Protein AF-G5K661-F1 (afdb_monomer_lite)

Sequence (139 aa):
MYYQLLKKLTTSSFDQVLTDASPFVAVLQPSEWLEKKEAFNIPIDMEFRIDSASSTKAEVNSDALTGTFKIPNRKDLLGPAIDFSFVLTDRGIIFIDQHDHASDLMASIEKSKKWKTPSLERFLYDFLETIIKDDLSLL

Foldseek 3Di:
DKFFFDQFTHDDDPVCLLPPQTAIEAEEEPVRCVVCVVSNVDDDPDDDDFEWDPDFDWDDDPFKIKTKHWAAPPVCNPDGTAIWIWIDGQRYIYIHHNPCPVVVLSVVRRVPGGDPDTGPVVVVVVSVCSRCPPVVVVD

pLDDT: mean 91.97, std 5.61, range [72.06, 97.94]

Organism: NCBI:txid764299

Structure (mmCIF, N/CA/C/O backbone):
data_AF-G5K661-F1
#
_entry.id   AF-G5K661-F1
#
loop_
_atom_site.group_PDB
_atom_site.id
_atom_site.type_symbol
_atom_site.label_atom_id
_atom_site.label_alt_id
_atom_site.label_comp_id
_atom_site.label_asym_id
_atom_site.label_entity_id
_atom_site.label_seq_id
_atom_site.pdbx_PDB_ins_code
_atom_site.Cartn_x
_atom_site.Cartn_y
_atom_site.Cartn_z
_atom_site.occupancy
_atom_site.B_iso_or_equiv
_atom_site.auth_seq_id
_atom_site.auth_comp_id
_atom_site.auth_asym_id
_atom_site.auth_atom_id
_atom_site.pdbx_PDB_model_num
ATOM 1 N N . MET A 1 1 ? 6.063 6.749 5.789 1.00 93.94 1 MET A N 1
ATOM 2 C CA . MET A 1 1 ? 4.953 7.733 5.784 1.00 93.94 1 MET A CA 1
ATOM 3 C C . MET A 1 1 ? 3.670 7.094 6.302 1.00 93.94 1 MET A C 1
ATOM 5 O O . MET A 1 1 ? 3.492 5.896 6.130 1.00 93.94 1 MET A O 1
ATOM 9 N N . TYR A 1 2 ? 2.788 7.871 6.934 1.00 97.31 2 TYR A N 1
ATOM 10 C CA . TYR A 1 2 ? 1.537 7.382 7.527 1.00 97.31 2 TYR A CA 1
ATOM 11 C C . TYR A 1 2 ? 0.380 8.292 7.131 1.00 97.31 2 TYR A C 1
ATOM 13 O O . TYR A 1 2 ? 0.547 9.513 7.074 1.00 97.31 2 TYR A O 1
ATOM 21 N N . TYR A 1 3 ? -0.787 7.703 6.894 1.00 97.62 3 TYR A N 1
ATOM 22 C CA . TYR A 1 3 ? -1.975 8.412 6.451 1.00 97.62 3 TYR A CA 1
ATOM 23 C C . TYR A 1 3 ? -3.236 7.848 7.092 1.00 97.62 3 TYR A C 1
ATOM 25 O O . TYR A 1 3 ? -3.385 6.635 7.215 1.00 97.62 3 TYR A O 1
ATOM 33 N N . GLN A 1 4 ? -4.177 8.735 7.402 1.00 96.88 4 GLN A N 1
ATOM 34 C CA . GLN A 1 4 ? -5.549 8.374 7.740 1.00 96.88 4 GLN A CA 1
ATOM 35 C C . GLN A 1 4 ? -6.444 8.447 6.504 1.00 96.88 4 GLN A C 1
ATOM 37 O O . GLN A 1 4 ? -6.387 9.407 5.719 1.00 96.88 4 GLN A O 1
ATOM 42 N N . LEU A 1 5 ? -7.294 7.435 6.344 1.00 95.62 5 LEU A N 1
ATOM 43 C CA . LEU A 1 5 ? -8.259 7.332 5.262 1.00 95.62 5 LEU A CA 1
ATOM 44 C C . LEU A 1 5 ? -9.582 7.985 5.675 1.00 95.62 5 LEU A C 1
ATOM 46 O O . LEU A 1 5 ? -10.528 7.344 6.125 1.00 95.62 5 LEU A O 1
ATOM 50 N N . LEU A 1 6 ? -9.647 9.301 5.494 1.00 94.44 6 LEU A N 1
ATOM 51 C CA . LEU A 1 6 ? -10.857 10.095 5.711 1.00 94.44 6 LEU A CA 1
ATOM 52 C C . LEU A 1 6 ? -11.501 10.425 4.358 1.00 94.44 6 LEU A C 1
ATOM 54 O O . LEU A 1 6 ? -11.326 9.716 3.377 1.00 94.44 6 LEU A O 1
ATOM 58 N N . LYS A 1 7 ? -12.203 11.557 4.229 1.00 95.31 7 LYS A N 1
ATOM 59 C CA . LYS A 1 7 ? -12.726 12.022 2.923 1.00 95.31 7 LYS A CA 1
ATOM 60 C C . LYS A 1 7 ? -11.640 12.296 1.869 1.00 95.31 7 LYS A C 1
ATOM 62 O O . LYS A 1 7 ? -11.953 12.560 0.709 1.00 95.31 7 LYS A O 1
ATOM 67 N N . LYS A 1 8 ? -10.379 12.275 2.284 1.00 95.69 8 LYS A N 1
ATOM 68 C CA . LYS A 1 8 ? -9.162 12.306 1.478 1.00 95.69 8 LYS A CA 1
ATOM 69 C C . LYS A 1 8 ? -8.069 11.587 2.267 1.00 95.69 8 LYS A C 1
ATOM 71 O O . LYS A 1 8 ? -8.174 11.482 3.494 1.00 95.69 8 LYS A O 1
ATOM 76 N N . LEU A 1 9 ? -7.013 11.169 1.581 1.00 96.38 9 LEU A N 1
ATOM 77 C CA . LEU A 1 9 ? -5.820 10.670 2.249 1.00 96.38 9 LEU A CA 1
ATOM 78 C C . LEU A 1 9 ? -5.182 11.852 2.990 1.00 96.38 9 LEU A C 1
ATOM 80 O O . LEU A 1 9 ? -5.040 12.928 2.413 1.00 96.38 9 LEU A O 1
ATOM 84 N N . THR A 1 10 ? -4.919 11.708 4.287 1.00 96.12 10 THR A N 1
ATOM 85 C CA . THR A 1 10 ? -4.398 12.807 5.114 1.00 96.12 10 THR A CA 1
ATOM 86 C C . THR A 1 10 ? -3.207 12.318 5.910 1.00 96.12 10 THR A C 1
ATOM 88 O O . THR A 1 10 ? -3.328 11.318 6.610 1.00 96.12 10 THR A O 1
ATOM 91 N N . THR A 1 11 ? -2.078 13.021 5.821 1.00 96.69 11 THR A N 1
ATOM 92 C CA . THR A 1 11 ? -0.867 12.704 6.588 1.00 96.69 11 THR A CA 1
ATOM 93 C C . THR A 1 11 ? -1.162 12.576 8.080 1.00 96.69 11 THR A C 1
ATOM 95 O O . THR A 1 11 ? -1.897 13.380 8.655 1.00 96.69 11 THR A O 1
ATOM 98 N N . SER A 1 12 ? -0.565 11.563 8.697 1.00 96.38 12 SER A N 1
ATOM 99 C CA . SER A 1 12 ? -0.755 11.197 10.097 1.00 96.38 12 SER A CA 1
ATOM 100 C C . SER A 1 12 ? 0.576 10.766 10.730 1.00 96.38 12 SER A C 1
ATOM 102 O O . SER A 1 12 ? 1.625 10.790 10.080 1.00 96.38 12 SER A O 1
ATOM 104 N N . SER A 1 13 ? 0.547 10.404 12.012 1.00 96.38 13 SER A N 1
ATOM 105 C CA . SER A 1 13 ? 1.677 9.816 12.731 1.00 96.38 13 SER A CA 1
ATOM 106 C C . SER A 1 13 ? 1.477 8.317 12.952 1.00 96.38 13 SER A C 1
ATOM 108 O O . SER A 1 13 ? 0.370 7.793 12.840 1.00 96.38 13 SER A O 1
ATOM 110 N N . PHE A 1 14 ? 2.560 7.628 13.306 1.00 95.38 14 PHE A N 1
ATOM 111 C CA . PHE A 1 14 ? 2.514 6.215 13.670 1.00 95.38 14 PHE A CA 1
ATOM 112 C C . PHE A 1 14 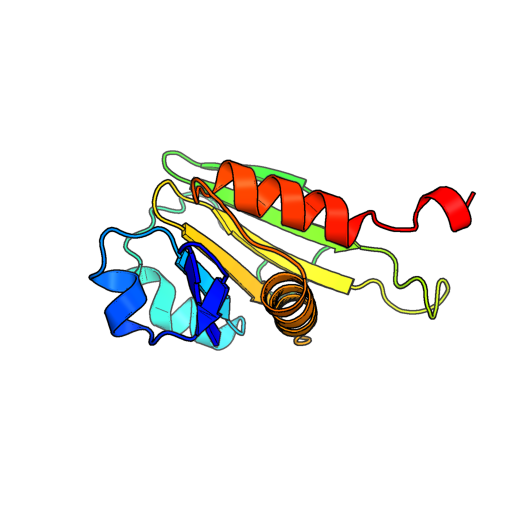? 1.542 5.949 14.830 1.00 95.38 14 PHE A C 1
ATOM 114 O O . PHE A 1 14 ? 0.668 5.097 14.711 1.00 95.38 14 PHE A O 1
ATOM 121 N N . ASP A 1 15 ? 1.617 6.741 15.904 1.00 94.19 15 ASP A N 1
ATOM 122 C CA . ASP A 1 15 ? 0.749 6.569 17.078 1.00 94.19 15 ASP A CA 1
ATOM 123 C C . ASP A 1 15 ? -0.736 6.747 16.740 1.00 94.19 15 ASP A C 1
ATOM 125 O O . ASP A 1 15 ? -1.590 6.014 17.238 1.00 94.19 15 ASP A O 1
ATOM 129 N N . GLN A 1 16 ? -1.058 7.703 15.863 1.00 93.44 16 GLN A N 1
ATOM 130 C CA . GLN A 1 16 ? -2.430 7.927 15.405 1.00 93.44 16 GLN A CA 1
ATOM 131 C C . GLN A 1 16 ? -2.948 6.744 14.589 1.00 93.44 16 GLN A C 1
ATOM 133 O O . GLN A 1 16 ? -4.086 6.332 14.772 1.00 93.44 16 GLN A O 1
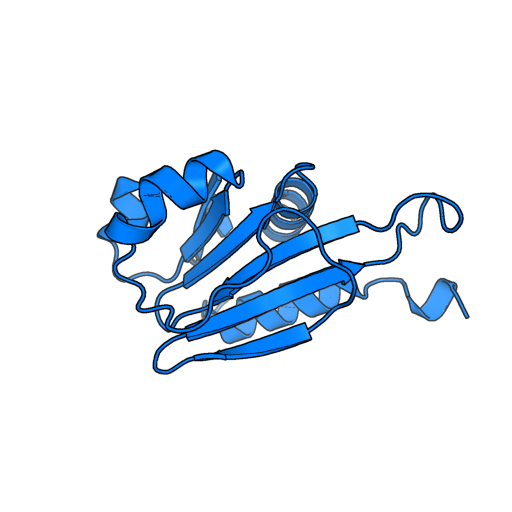ATOM 138 N N . VAL A 1 17 ? -2.117 6.173 13.718 1.00 93.81 17 VAL A N 1
ATOM 139 C CA . VAL A 1 17 ? -2.473 4.991 12.924 1.00 93.81 17 VAL A CA 1
ATOM 140 C C . VAL A 1 17 ? -2.771 3.766 13.799 1.00 93.81 17 VAL A C 1
ATOM 142 O O . VAL A 1 17 ? -3.622 2.955 13.445 1.00 93.81 17 VAL A O 1
ATOM 145 N N . LEU A 1 18 ? -2.118 3.638 14.956 1.00 91.06 18 LEU A N 1
ATOM 146 C CA . LEU A 1 18 ? -2.352 2.521 15.876 1.00 91.06 18 LEU A CA 1
ATOM 147 C C . LEU A 1 18 ? -3.578 2.704 16.782 1.00 91.06 18 LEU A C 1
ATOM 149 O O . LEU A 1 18 ? -4.136 1.712 17.252 1.00 91.06 18 LEU A O 1
ATOM 153 N N . THR A 1 19 ? -3.964 3.950 17.068 1.00 90.50 19 THR A N 1
ATOM 154 C CA . THR A 1 19 ? -4.971 4.275 18.096 1.00 90.50 19 THR A CA 1
ATOM 155 C C . THR A 1 19 ? -6.308 4.748 17.538 1.00 90.50 19 THR A C 1
ATOM 157 O O . THR A 1 19 ? -7.330 4.572 18.201 1.00 90.50 19 THR A O 1
ATOM 160 N N . ASP A 1 20 ? -6.325 5.347 16.347 1.00 90.00 20 ASP A N 1
ATOM 161 C CA . ASP A 1 20 ? -7.558 5.779 15.693 1.00 90.00 20 ASP A CA 1
ATOM 162 C C . ASP A 1 20 ? -8.345 4.562 15.176 1.00 90.00 20 ASP A C 1
ATOM 164 O O . ASP A 1 20 ? -7.777 3.549 14.769 1.00 90.00 20 ASP A O 1
ATOM 168 N N . ALA A 1 21 ? -9.672 4.667 15.186 1.00 88.25 21 ALA A N 1
ATOM 169 C CA . ALA A 1 21 ? -10.558 3.647 14.627 1.00 88.25 21 ALA A CA 1
ATOM 170 C C . ALA A 1 21 ? -10.711 3.772 13.100 1.00 88.25 21 ALA A C 1
ATOM 172 O O . ALA A 1 21 ? -11.272 2.886 12.455 1.00 88.25 21 ALA A O 1
ATOM 173 N N . SER A 1 22 ? -10.271 4.893 12.529 1.00 92.56 22 SER A N 1
ATOM 174 C CA . SER A 1 22 ? -10.318 5.162 11.097 1.00 92.56 22 SER A CA 1
ATOM 175 C C . SER A 1 22 ? -9.332 4.263 10.345 1.00 92.56 22 SER A C 1
ATOM 177 O O . SER A 1 22 ? -8.234 4.012 10.847 1.00 92.56 22 SER A O 1
ATOM 179 N N . PRO A 1 23 ? -9.676 3.801 9.129 1.00 95.25 23 PRO A N 1
ATOM 180 C CA . PRO A 1 23 ? -8.743 3.015 8.346 1.00 95.25 23 PRO A CA 1
ATOM 181 C C . PRO A 1 23 ? -7.511 3.826 7.958 1.00 95.25 23 PRO A C 1
ATOM 183 O O . PRO A 1 23 ? -7.599 5.038 7.749 1.00 95.25 23 PRO A O 1
ATOM 186 N N . PHE A 1 24 ? -6.378 3.157 7.777 1.00 96.69 24 PHE A N 1
ATOM 187 C CA . PHE A 1 24 ? -5.116 3.836 7.500 1.00 96.69 24 PHE A CA 1
ATOM 188 C C . PHE A 1 24 ? -4.372 3.280 6.287 1.00 96.69 24 PHE A C 1
ATOM 190 O O . PHE A 1 24 ? -4.614 2.166 5.816 1.00 96.69 24 PHE A O 1
ATOM 197 N N . VAL A 1 25 ? -3.411 4.075 5.819 1.00 97.75 25 VAL A N 1
ATOM 198 C CA . VAL A 1 25 ? -2.389 3.653 4.864 1.00 97.75 25 VAL A CA 1
ATOM 199 C C . VAL A 1 25 ? -1.017 3.983 5.440 1.00 97.75 25 VAL A C 1
ATOM 201 O O . VAL A 1 25 ? -0.780 5.109 5.875 1.00 97.75 25 VAL A O 1
ATOM 204 N N . ALA A 1 26 ? -0.099 3.026 5.434 1.00 97.75 26 ALA A N 1
ATOM 205 C CA . ALA A 1 26 ? 1.297 3.251 5.789 1.00 97.75 26 ALA A CA 1
ATOM 206 C C . ALA A 1 26 ? 2.204 2.889 4.611 1.00 97.75 26 ALA A C 1
ATOM 208 O O . ALA A 1 26 ? 1.907 1.979 3.845 1.00 97.75 26 ALA A O 1
ATOM 209 N N . VAL A 1 27 ? 3.314 3.604 4.480 1.00 97.94 27 VAL A N 1
ATOM 210 C CA . VAL A 1 27 ? 4.409 3.276 3.564 1.00 97.94 27 VAL A CA 1
ATOM 211 C C . VAL A 1 27 ? 5.676 3.215 4.399 1.00 97.94 27 VAL A C 1
ATOM 213 O O . VAL A 1 27 ? 6.020 4.210 5.039 1.00 97.94 27 VAL A O 1
ATOM 216 N N . LEU A 1 28 ? 6.329 2.064 4.441 1.00 97.31 28 LEU A N 1
ATOM 217 C CA . LEU A 1 28 ? 7.490 1.798 5.281 1.00 97.31 28 LEU A CA 1
ATOM 218 C C . LEU A 1 28 ? 8.641 1.281 4.431 1.00 97.31 28 LEU A C 1
ATOM 220 O O . LEU A 1 28 ? 8.432 0.521 3.488 1.00 97.31 28 LEU A O 1
ATOM 224 N N . GLN A 1 29 ? 9.858 1.630 4.821 1.00 96.44 29 GLN A N 1
ATOM 225 C CA . GLN A 1 29 ? 11.041 0.924 4.345 1.00 96.44 29 GLN A CA 1
ATOM 226 C C . GLN A 1 29 ? 11.093 -0.485 4.970 1.00 96.44 29 GLN A C 1
ATOM 228 O O . GLN A 1 29 ? 10.575 -0.683 6.077 1.00 96.44 29 GLN A O 1
ATOM 233 N N . PRO A 1 30 ? 11.737 -1.482 4.333 1.00 95.62 30 PRO A N 1
ATOM 234 C CA . PRO A 1 30 ? 11.814 -2.838 4.885 1.00 95.62 30 PRO A CA 1
ATOM 235 C C . PRO A 1 30 ? 12.407 -2.900 6.300 1.00 95.62 30 PRO A C 1
ATOM 237 O O . PRO A 1 30 ? 11.942 -3.675 7.134 1.00 95.62 30 PRO A O 1
ATOM 240 N N . SER A 1 31 ? 13.386 -2.045 6.607 1.00 94.81 31 SER A N 1
ATOM 241 C CA . SER A 1 31 ? 13.954 -1.917 7.955 1.00 94.81 31 SER A CA 1
ATOM 242 C C . SER A 1 31 ? 12.935 -1.412 8.982 1.00 94.81 31 SER A C 1
ATOM 244 O O . SER A 1 31 ? 12.830 -1.980 10.067 1.00 94.81 31 SER A O 1
ATOM 246 N N . GLU A 1 32 ? 12.144 -0.394 8.632 1.00 95.50 32 GLU A N 1
ATOM 247 C CA . GLU A 1 32 ? 11.088 0.143 9.498 1.00 95.50 32 GLU A CA 1
ATOM 248 C C . GLU A 1 32 ? 9.975 -0.881 9.733 1.00 95.50 32 GLU A C 1
ATOM 250 O O . GLU A 1 32 ? 9.429 -0.964 10.833 1.00 95.50 32 GLU A O 1
ATOM 255 N N . TRP A 1 33 ? 9.639 -1.672 8.711 1.00 94.88 33 TRP A N 1
ATOM 256 C CA . TRP A 1 33 ? 8.677 -2.761 8.840 1.00 94.88 33 TRP A CA 1
ATOM 257 C C . TRP A 1 33 ? 9.144 -3.802 9.860 1.00 94.88 33 TRP A C 1
ATOM 259 O O . TRP A 1 33 ? 8.383 -4.156 10.756 1.00 94.88 33 TRP A O 1
ATOM 269 N N . LEU A 1 34 ? 10.399 -4.253 9.776 1.00 92.25 34 LEU A N 1
ATOM 270 C CA . LEU A 1 34 ? 10.945 -5.234 10.719 1.00 92.25 34 LEU A CA 1
ATOM 271 C C . LEU A 1 34 ? 10.946 -4.728 12.166 1.00 92.25 34 LEU A C 1
ATOM 273 O O . LEU A 1 34 ? 10.688 -5.510 13.077 1.00 92.25 34 LEU A O 1
ATOM 277 N N . GLU A 1 35 ? 11.200 -3.436 12.370 1.00 93.69 35 GLU A N 1
ATOM 278 C CA . GLU A 1 35 ? 11.181 -2.808 13.694 1.00 93.69 35 GLU A CA 1
ATOM 279 C C . GLU A 1 35 ? 9.755 -2.657 14.252 1.00 93.69 35 GLU A C 1
ATOM 281 O O . GLU A 1 35 ? 9.535 -2.819 15.452 1.00 93.69 35 GLU A O 1
ATOM 286 N N . LYS A 1 36 ? 8.776 -2.345 13.392 1.00 92.88 36 LYS A N 1
ATOM 287 C CA . LYS A 1 36 ? 7.444 -1.886 13.824 1.00 92.88 36 LYS A CA 1
ATOM 288 C C . LYS A 1 36 ? 6.315 -2.892 13.636 1.00 92.88 36 LYS A C 1
ATOM 290 O O . LYS A 1 36 ? 5.243 -2.667 14.192 1.00 92.88 36 LYS A O 1
ATOM 295 N N . LYS A 1 37 ? 6.513 -3.979 12.882 1.00 90.31 37 LYS A N 1
ATOM 296 C CA . LYS A 1 37 ? 5.454 -4.952 12.543 1.00 90.31 37 LYS A CA 1
ATOM 297 C C . LYS A 1 37 ? 4.684 -5.473 13.762 1.00 90.31 37 LYS A C 1
ATOM 299 O O . LYS A 1 37 ? 3.462 -5.568 13.704 1.00 90.31 37 LYS A O 1
ATOM 304 N N . GLU A 1 38 ? 5.371 -5.706 14.882 1.00 89.75 38 GLU A N 1
ATOM 305 C CA . GLU A 1 38 ? 4.756 -6.204 16.122 1.00 89.75 38 GLU A CA 1
ATOM 306 C C . GLU A 1 38 ? 3.758 -5.200 16.716 1.00 89.75 38 GLU A C 1
ATOM 308 O O . GLU A 1 38 ? 2.711 -5.583 17.231 1.00 89.75 38 GLU A O 1
ATOM 313 N N . ALA A 1 39 ? 4.027 -3.897 16.588 1.00 91.19 39 ALA A N 1
ATOM 314 C CA . ALA A 1 39 ? 3.149 -2.850 17.107 1.00 91.19 39 ALA A CA 1
ATOM 315 C C . ALA A 1 39 ? 1.837 -2.722 16.315 1.00 91.19 39 ALA A C 1
ATOM 317 O O . ALA A 1 39 ? 0.835 -2.272 16.867 1.00 91.19 39 ALA A O 1
ATOM 318 N N . PHE A 1 40 ? 1.815 -3.149 15.047 1.00 88.12 40 PHE A N 1
ATOM 319 C CA . PHE A 1 40 ? 0.574 -3.233 14.274 1.00 88.12 40 PHE A CA 1
ATOM 320 C C . PHE A 1 40 ? -0.315 -4.408 14.706 1.00 88.12 40 PHE A C 1
ATOM 322 O O . PHE A 1 40 ? -1.496 -4.419 14.362 1.00 88.12 40 PHE A O 1
ATOM 329 N N . ASN A 1 41 ? 0.226 -5.367 15.473 1.00 85.75 41 ASN A N 1
ATOM 330 C CA . ASN A 1 41 ? -0.485 -6.546 15.970 1.00 85.75 41 ASN A CA 1
ATOM 331 C C . ASN A 1 41 ? -1.188 -7.328 14.840 1.00 85.75 41 ASN A C 1
ATOM 333 O O . ASN A 1 41 ? -2.363 -7.683 14.953 1.00 85.75 41 ASN A O 1
ATOM 337 N N . ILE A 1 42 ? -0.473 -7.546 13.730 1.00 81.94 42 ILE A N 1
ATOM 338 C CA . ILE A 1 42 ? -0.969 -8.276 12.557 1.00 81.94 42 ILE A CA 1
ATOM 339 C C . ILE A 1 42 ? -0.376 -9.687 12.588 1.00 81.94 42 ILE A C 1
ATOM 341 O O . ILE A 1 42 ? 0.843 -9.819 12.446 1.00 81.94 42 ILE A O 1
ATOM 345 N N . PRO A 1 43 ? -1.191 -10.741 12.752 1.00 73.69 43 PRO A N 1
ATOM 346 C CA . PRO A 1 43 ? -0.700 -12.105 12.667 1.00 73.69 43 PRO A CA 1
ATOM 347 C C . PRO A 1 43 ? -0.415 -12.436 11.198 1.00 73.69 43 PRO A C 1
ATOM 349 O O . PRO A 1 43 ? -1.315 -12.507 10.361 1.00 73.69 43 PRO A O 1
ATOM 352 N N . ILE A 1 44 ? 0.867 -12.587 10.873 1.00 77.00 44 ILE A N 1
ATOM 353 C CA . ILE A 1 44 ? 1.329 -13.004 9.551 1.00 77.00 44 ILE A CA 1
ATOM 354 C C . ILE A 1 44 ? 2.015 -14.351 9.728 1.00 77.00 44 ILE A C 1
ATOM 356 O O . ILE A 1 44 ? 3.136 -14.426 10.227 1.00 77.00 44 ILE A O 1
ATOM 360 N N . ASP A 1 45 ? 1.310 -15.407 9.335 1.00 72.06 45 ASP A N 1
ATOM 361 C CA . ASP A 1 45 ? 1.763 -16.786 9.526 1.00 72.06 45 ASP A CA 1
ATOM 362 C C . ASP A 1 45 ? 2.821 -17.196 8.491 1.00 72.06 45 ASP A C 1
ATOM 364 O O . ASP A 1 45 ? 3.663 -18.053 8.762 1.00 72.06 45 ASP A O 1
ATOM 368 N N . MET A 1 46 ? 2.785 -16.587 7.301 1.00 72.12 46 MET A N 1
ATOM 369 C CA . MET A 1 46 ? 3.716 -16.870 6.211 1.00 72.12 46 MET A CA 1
ATOM 370 C C . MET A 1 46 ? 4.715 -15.732 6.022 1.00 72.12 46 MET A C 1
ATOM 372 O O . MET A 1 46 ? 4.345 -14.579 5.796 1.00 72.12 46 MET A O 1
ATOM 376 N N . GLU A 1 47 ? 6.005 -16.065 6.045 1.00 74.56 47 GLU A N 1
ATOM 377 C CA . GLU A 1 47 ? 7.033 -15.135 5.591 1.00 74.56 47 GLU A CA 1
ATOM 378 C C . GLU A 1 47 ? 6.822 -14.808 4.111 1.00 74.56 47 GLU A C 1
ATOM 380 O O . GLU A 1 47 ? 6.675 -15.694 3.269 1.00 74.56 47 GLU A O 1
ATOM 385 N N . PHE A 1 48 ? 6.847 -13.519 3.792 1.00 83.06 48 PHE A N 1
ATOM 386 C CA . PHE A 1 48 ? 6.795 -13.026 2.426 1.00 83.06 48 PHE A CA 1
ATOM 387 C C . PHE A 1 48 ? 7.990 -12.113 2.168 1.00 83.06 48 PHE A C 1
ATOM 389 O O . PHE A 1 48 ? 8.582 -11.529 3.079 1.00 83.06 48 PHE A O 1
ATOM 396 N N . ARG A 1 49 ? 8.366 -12.017 0.896 1.00 83.81 49 ARG A N 1
ATOM 397 C CA . ARG A 1 49 ? 9.409 -11.105 0.424 1.00 83.81 49 ARG A CA 1
ATOM 398 C C . ARG A 1 49 ? 8.990 -9.672 0.743 1.00 83.81 49 ARG A C 1
ATOM 400 O O . ARG A 1 49 ? 7.908 -9.279 0.334 1.00 83.81 49 ARG A O 1
ATOM 407 N N . ILE A 1 50 ? 9.840 -8.921 1.441 1.00 88.19 50 ILE A N 1
ATOM 408 C CA . ILE A 1 50 ? 9.601 -7.504 1.780 1.00 88.19 50 ILE A CA 1
ATOM 409 C C . ILE A 1 50 ? 10.506 -6.544 1.003 1.00 88.19 50 ILE A C 1
ATOM 411 O O . ILE A 1 50 ? 10.261 -5.346 0.976 1.00 88.19 50 ILE A O 1
ATOM 415 N N . ASP A 1 51 ? 11.562 -7.072 0.393 1.00 84.56 51 ASP A N 1
ATOM 416 C CA . ASP A 1 51 ? 12.686 -6.338 -0.183 1.00 84.56 51 ASP A CA 1
ATOM 417 C C . ASP A 1 51 ? 12.561 -6.125 -1.697 1.00 84.56 51 ASP A C 1
ATOM 419 O O . ASP A 1 51 ? 13.145 -5.198 -2.247 1.00 84.56 51 ASP A O 1
ATOM 423 N N . SER A 1 52 ? 11.844 -7.011 -2.389 1.00 84.81 52 SER A N 1
ATOM 424 C CA . SER A 1 52 ? 11.659 -6.933 -3.840 1.00 84.81 52 SER A CA 1
ATOM 425 C C . SER A 1 52 ? 10.506 -7.827 -4.308 1.00 84.81 52 SER A C 1
ATOM 427 O O . SER A 1 52 ? 10.195 -8.8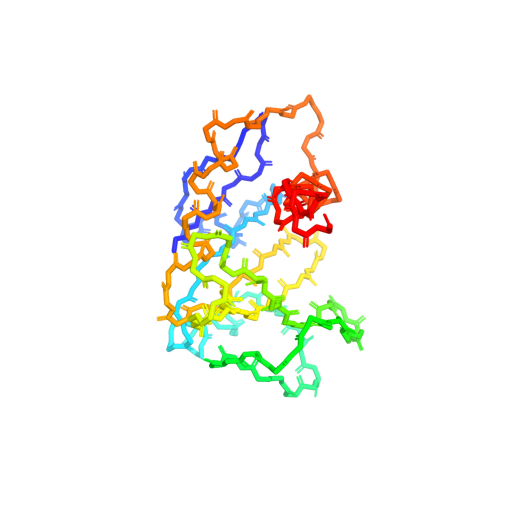32 -3.660 1.00 84.81 52 SER A O 1
ATOM 429 N N . ALA A 1 53 ? 9.927 -7.541 -5.478 1.00 88.44 53 ALA A N 1
ATOM 430 C CA . ALA A 1 53 ? 8.877 -8.362 -6.090 1.00 88.44 53 ALA A CA 1
ATOM 431 C C . ALA A 1 53 ? 9.317 -9.027 -7.403 1.00 88.44 53 ALA A C 1
ATOM 433 O O . ALA A 1 53 ? 9.827 -8.395 -8.334 1.00 88.44 53 ALA A O 1
ATOM 434 N N . SER A 1 54 ? 9.033 -10.323 -7.547 1.00 86.56 54 SER A N 1
ATOM 435 C CA . SER A 1 54 ? 9.189 -11.037 -8.823 1.00 86.56 54 SER A CA 1
ATOM 436 C C . SER A 1 54 ? 7.961 -10.893 -9.727 1.00 86.56 54 SER A C 1
ATOM 438 O O . SER A 1 54 ? 8.127 -10.803 -10.944 1.00 86.56 54 SER A O 1
ATOM 440 N N . SER A 1 55 ? 6.763 -10.796 -9.144 1.00 92.00 55 SER A N 1
ATOM 441 C CA . SER A 1 55 ? 5.468 -10.666 -9.824 1.00 92.00 55 SER A CA 1
ATOM 442 C C . SER A 1 55 ? 4.451 -9.920 -8.953 1.00 92.00 55 SER A C 1
ATOM 444 O O . SER A 1 55 ? 4.660 -9.774 -7.750 1.00 92.00 55 SER A O 1
ATOM 446 N N . THR A 1 56 ? 3.318 -9.51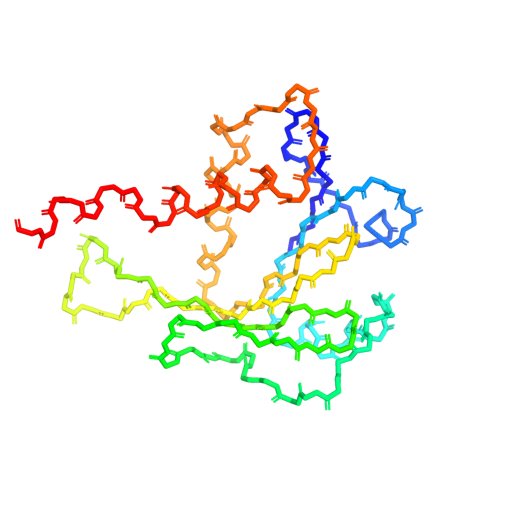4 -9.530 1.00 94.81 56 THR A N 1
ATOM 447 C CA . THR A 1 56 ? 2.148 -9.093 -8.742 1.00 94.81 56 THR A CA 1
ATOM 448 C C . THR A 1 56 ? 1.404 -10.324 -8.224 1.00 94.81 56 THR A C 1
ATOM 450 O O . THR A 1 56 ? 1.014 -11.177 -9.023 1.00 94.81 56 THR A O 1
ATOM 453 N N . LYS A 1 57 ? 1.222 -10.443 -6.905 1.00 94.12 57 LYS A N 1
ATOM 454 C CA . LYS A 1 57 ? 0.529 -11.572 -6.260 1.00 94.12 57 LYS A CA 1
ATOM 455 C C . LYS A 1 57 ? -0.085 -11.133 -4.931 1.00 94.12 57 LYS A C 1
ATOM 457 O O . LYS A 1 57 ? 0.453 -10.250 -4.274 1.00 94.12 57 LYS A O 1
ATOM 462 N N . ALA A 1 58 ? -1.172 -11.790 -4.536 1.00 93.31 58 ALA A N 1
ATOM 463 C CA . ALA A 1 58 ? -1.725 -11.733 -3.188 1.00 93.31 58 ALA A CA 1
ATOM 464 C C . ALA A 1 58 ? -1.833 -13.149 -2.601 1.00 93.31 58 ALA A C 1
ATOM 466 O O . ALA A 1 58 ? -2.119 -14.110 -3.322 1.00 93.31 58 ALA A O 1
ATOM 467 N N . GLU A 1 59 ? -1.608 -13.262 -1.301 1.00 91.75 59 GLU A N 1
ATOM 468 C CA . GLU A 1 59 ? -1.659 -14.482 -0.506 1.00 91.75 59 GLU A CA 1
ATOM 469 C C . GLU A 1 59 ? -2.561 -14.251 0.704 1.00 91.75 59 GLU A C 1
ATOM 471 O O . GLU A 1 59 ? -2.546 -13.188 1.327 1.00 91.75 59 GLU A O 1
ATOM 476 N N . VAL A 1 60 ? -3.381 -15.255 1.006 1.00 89.69 60 VAL A N 1
ATOM 477 C CA . VAL A 1 60 ? -4.313 -15.212 2.131 1.00 89.69 60 VAL A CA 1
ATOM 478 C C . VAL A 1 60 ? -3.623 -15.782 3.361 1.00 89.69 60 VAL A C 1
ATOM 480 O O . VAL A 1 60 ? -3.187 -16.931 3.342 1.00 89.69 60 VAL A O 1
ATOM 483 N N . ASN A 1 61 ? -3.563 -14.982 4.419 1.00 84.50 61 ASN A N 1
ATOM 484 C CA . ASN A 1 61 ? -3.232 -15.403 5.776 1.00 84.50 61 ASN A CA 1
ATOM 485 C C . ASN A 1 61 ? -4.503 -15.343 6.632 1.00 84.50 61 ASN A C 1
ATOM 487 O O . ASN A 1 61 ? -5.524 -14.810 6.194 1.00 84.50 61 ASN A O 1
ATOM 491 N N . SER A 1 62 ? -4.433 -15.879 7.850 1.00 79.62 62 SER A N 1
ATOM 492 C CA . SER A 1 62 ? -5.580 -16.033 8.753 1.00 79.62 62 SER A CA 1
ATOM 493 C C . SER A 1 62 ? -6.382 -14.737 8.948 1.00 79.62 62 SER A C 1
ATOM 495 O O . SER A 1 62 ? -7.599 -14.762 8.792 1.00 79.62 62 SER A O 1
ATOM 497 N N . ASP A 1 63 ? -5.698 -13.606 9.177 1.00 85.31 63 ASP A N 1
ATOM 498 C CA . ASP A 1 63 ? -6.329 -12.293 9.413 1.00 85.31 63 ASP A CA 1
ATOM 499 C C . ASP A 1 63 ? -5.777 -11.169 8.510 1.00 85.31 63 ASP A C 1
ATOM 501 O O . ASP A 1 63 ? -5.996 -9.981 8.763 1.00 85.31 63 ASP A O 1
ATOM 505 N N . ALA A 1 64 ? -5.032 -11.515 7.455 1.00 91.56 64 ALA A N 1
ATOM 506 C CA . ALA A 1 64 ? -4.409 -10.532 6.569 1.00 91.56 64 ALA A CA 1
ATOM 507 C C . ALA A 1 64 ? -4.211 -11.054 5.142 1.00 91.56 64 ALA A C 1
ATOM 509 O O . ALA A 1 64 ? -3.992 -12.242 4.907 1.00 91.56 64 ALA A O 1
ATOM 510 N N . LEU A 1 65 ? -4.198 -10.138 4.178 1.00 93.31 65 LEU A N 1
ATOM 511 C CA . LEU A 1 65 ? -3.678 -10.385 2.839 1.00 93.31 65 LEU A CA 1
ATOM 512 C C . LEU A 1 65 ? -2.256 -9.835 2.759 1.00 93.31 65 LEU A C 1
ATOM 514 O O . LEU A 1 65 ? -2.035 -8.656 3.021 1.00 93.31 65 LEU A O 1
ATOM 518 N N . THR A 1 66 ? -1.300 -10.668 2.371 1.00 93.94 66 THR A N 1
ATOM 519 C CA . THR A 1 66 ? 0.066 -10.224 2.066 1.00 93.94 66 THR A CA 1
ATOM 520 C C . THR A 1 66 ? 0.331 -10.385 0.585 1.00 93.94 66 THR A C 1
ATOM 522 O O . THR A 1 66 ? -0.354 -11.135 -0.111 1.00 93.94 66 THR A O 1
ATOM 525 N N . GLY A 1 67 ? 1.305 -9.664 0.055 1.00 94.25 67 GLY A N 1
ATOM 526 C CA . GLY A 1 67 ? 1.638 -9.830 -1.345 1.00 94.25 67 GLY A CA 1
ATOM 527 C C . GLY A 1 67 ? 2.606 -8.799 -1.859 1.00 94.25 67 GLY A C 1
ATOM 528 O O . GLY A 1 67 ? 3.242 -8.063 -1.108 1.00 94.25 67 GLY A O 1
ATOM 529 N N . THR A 1 68 ? 2.700 -8.758 -3.177 1.00 96.06 68 THR A N 1
ATOM 530 C CA . THR A 1 68 ? 3.617 -7.889 -3.893 1.00 96.06 68 THR A CA 1
ATOM 531 C C . THR A 1 68 ? 2.934 -7.258 -5.091 1.00 96.06 68 THR A C 1
ATOM 533 O O . THR A 1 68 ? 2.081 -7.872 -5.735 1.00 96.06 68 THR A O 1
ATOM 536 N N . PHE A 1 69 ? 3.352 -6.040 -5.420 1.00 96.31 69 PHE A N 1
ATOM 537 C CA . PHE A 1 69 ? 3.053 -5.378 -6.680 1.00 96.31 69 PHE A CA 1
ATOM 538 C C . PHE A 1 69 ? 4.322 -5.306 -7.521 1.00 96.31 69 PHE A C 1
ATOM 540 O O . PHE A 1 69 ? 5.394 -4.976 -7.021 1.00 96.31 69 PHE A O 1
ATOM 547 N N . LYS A 1 70 ? 4.180 -5.603 -8.812 1.00 94.69 70 LYS A N 1
ATOM 548 C CA . LYS A 1 70 ? 5.194 -5.370 -9.834 1.00 94.69 70 LYS A CA 1
ATOM 549 C C . LYS A 1 70 ? 4.541 -4.674 -11.019 1.00 94.69 70 LYS A C 1
ATOM 551 O O . LYS A 1 70 ? 3.718 -5.265 -11.718 1.00 94.69 70 LYS A O 1
ATOM 556 N N . ILE A 1 71 ? 4.878 -3.406 -11.200 1.00 93.44 71 ILE A N 1
ATOM 557 C CA . ILE A 1 71 ? 4.181 -2.478 -12.087 1.00 93.44 71 ILE A CA 1
ATOM 558 C C . ILE A 1 71 ? 5.171 -1.992 -13.156 1.00 93.44 71 ILE A C 1
ATOM 560 O O . ILE A 1 71 ? 6.244 -1.497 -12.804 1.00 93.44 71 ILE A O 1
ATOM 564 N N . PRO A 1 72 ? 4.852 -2.105 -14.458 1.00 90.44 72 PRO A N 1
ATOM 565 C CA . PRO A 1 72 ? 5.719 -1.597 -15.516 1.00 90.44 72 PRO A CA 1
ATOM 566 C C . PRO A 1 72 ? 6.009 -0.100 -15.358 1.00 90.44 72 PRO A C 1
ATOM 568 O O . PRO A 1 72 ? 5.098 0.711 -15.160 1.00 90.44 72 PRO A O 1
ATOM 571 N N . ASN A 1 73 ? 7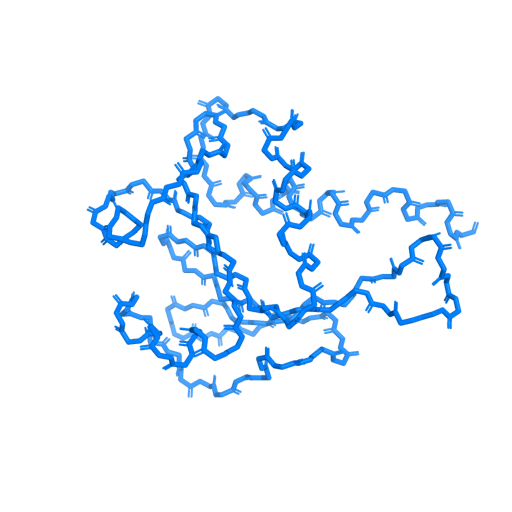.277 0.291 -15.497 1.00 90.12 73 ASN A N 1
ATOM 572 C CA . ASN A 1 73 ? 7.637 1.701 -15.560 1.00 90.12 73 ASN A CA 1
ATOM 573 C C . ASN A 1 73 ? 7.323 2.247 -16.959 1.00 90.12 73 ASN A C 1
ATOM 575 O O . ASN A 1 73 ? 8.100 2.105 -17.896 1.00 90.12 73 ASN A O 1
ATOM 579 N N . ARG A 1 74 ? 6.182 2.920 -17.108 1.00 87.38 74 ARG A N 1
ATOM 580 C CA . ARG A 1 74 ? 5.718 3.443 -18.408 1.00 87.38 74 ARG A CA 1
ATOM 581 C C . ARG A 1 74 ? 6.630 4.504 -19.024 1.00 87.38 74 ARG A C 1
ATOM 583 O O . ARG A 1 74 ? 6.535 4.762 -20.218 1.00 87.38 74 ARG A O 1
ATOM 590 N N . LYS A 1 75 ? 7.498 5.135 -18.227 1.00 86.50 75 LYS A N 1
ATOM 591 C CA . LYS A 1 75 ? 8.484 6.106 -18.726 1.00 86.50 75 LYS A CA 1
ATOM 592 C C . LYS A 1 75 ? 9.742 5.429 -19.270 1.00 86.50 75 LYS A C 1
ATOM 594 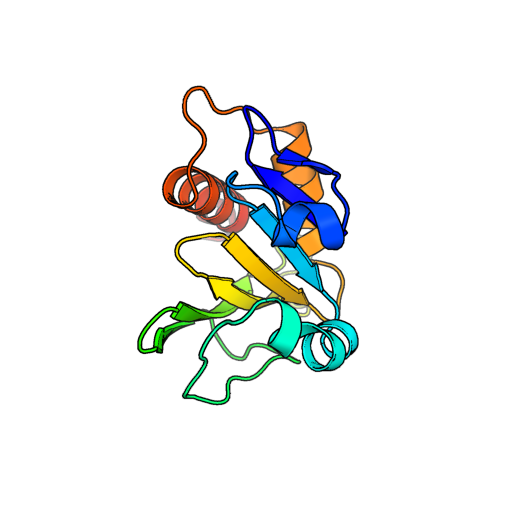O O . LYS A 1 75 ? 10.469 6.058 -20.031 1.00 86.50 75 LYS A O 1
ATOM 599 N N . ASP A 1 76 ? 9.988 4.184 -18.873 1.00 90.19 76 ASP A N 1
ATOM 600 C CA . ASP A 1 76 ? 11.140 3.388 -19.278 1.00 90.19 76 ASP A CA 1
ATOM 601 C C . ASP A 1 76 ? 10.790 1.893 -19.234 1.00 90.19 76 ASP A C 1
ATOM 603 O O . ASP A 1 76 ? 11.024 1.203 -18.242 1.00 90.19 76 ASP A O 1
ATOM 607 N N . LEU A 1 77 ? 10.197 1.397 -20.324 1.00 87.88 77 LEU A N 1
ATOM 608 C CA . LEU A 1 77 ? 9.722 0.011 -20.423 1.00 87.88 77 LEU A CA 1
ATOM 609 C C . LEU A 1 77 ? 10.852 -1.026 -20.458 1.00 87.88 77 LEU A C 1
ATOM 611 O O . LEU A 1 77 ? 10.595 -2.208 -20.242 1.00 87.88 77 LEU A O 1
ATOM 615 N N . LEU A 1 78 ? 12.079 -0.601 -20.770 1.00 89.38 78 LEU A N 1
ATOM 616 C CA . LEU A 1 78 ? 13.258 -1.469 -20.781 1.00 89.38 78 LEU A CA 1
ATOM 617 C C . LEU A 1 78 ? 14.004 -1.441 -19.439 1.00 89.38 78 LEU A C 1
ATOM 619 O O . LEU A 1 78 ? 14.859 -2.294 -19.198 1.00 89.38 78 LEU A O 1
ATOM 623 N N . GLY A 1 79 ? 13.688 -0.467 -18.585 1.00 89.44 79 GLY A N 1
ATOM 624 C CA . GLY A 1 79 ? 14.240 -0.310 -17.250 1.00 89.44 79 GLY A CA 1
ATOM 625 C C . GLY A 1 79 ? 13.575 -1.196 -16.191 1.00 89.44 79 GLY A C 1
ATOM 626 O O . GLY A 1 79 ? 12.719 -2.036 -16.490 1.00 89.44 79 GLY A O 1
ATOM 627 N N . PRO A 1 80 ? 13.972 -1.028 -14.917 1.00 89.50 80 PRO A N 1
ATOM 628 C CA . PRO A 1 80 ? 13.366 -1.756 -13.813 1.00 89.50 80 PRO A CA 1
ATOM 629 C C . PRO A 1 80 ? 11.889 -1.377 -13.641 1.00 89.50 80 PRO A C 1
ATOM 631 O O . PRO A 1 80 ? 11.498 -0.211 -13.734 1.00 89.50 80 PRO A O 1
ATOM 634 N N . ALA A 1 81 ? 11.071 -2.393 -13.365 1.00 91.88 81 ALA A N 1
ATOM 635 C CA . ALA A 1 81 ? 9.691 -2.207 -12.941 1.00 91.88 81 ALA A CA 1
ATOM 636 C C . ALA A 1 81 ? 9.645 -1.584 -11.541 1.00 91.88 81 ALA A C 1
ATOM 638 O O . ALA A 1 81 ? 10.540 -1.807 -10.731 1.00 91.88 81 ALA A O 1
ATOM 639 N N . ILE A 1 82 ? 8.563 -0.866 -11.256 1.00 93.81 82 ILE A N 1
ATOM 640 C CA . ILE A 1 82 ? 8.220 -0.461 -9.897 1.00 93.81 82 ILE A CA 1
ATOM 641 C C . ILE A 1 82 ? 7.830 -1.717 -9.119 1.00 93.81 82 ILE A C 1
ATOM 643 O O . ILE A 1 82 ? 6.966 -2.475 -9.572 1.00 93.81 82 ILE A O 1
ATOM 647 N N . ASP A 1 83 ? 8.424 -1.926 -7.950 1.00 95.25 83 ASP A N 1
ATOM 648 C CA . ASP A 1 83 ? 8.093 -3.048 -7.088 1.00 95.25 83 ASP A CA 1
ATOM 649 C C . ASP A 1 83 ? 8.057 -2.694 -5.604 1.00 95.25 83 ASP A C 1
ATOM 651 O O . ASP A 1 83 ? 8.832 -1.881 -5.117 1.00 95.25 83 ASP A O 1
ATOM 655 N N . PHE A 1 84 ? 7.118 -3.311 -4.891 1.00 96.75 84 PHE A N 1
ATOM 656 C CA . PHE A 1 84 ? 6.997 -3.221 -3.438 1.00 96.75 84 PHE A CA 1
ATOM 657 C C . PHE A 1 84 ? 6.051 -4.303 -2.920 1.00 96.75 84 PHE A C 1
ATOM 659 O O . PHE A 1 84 ? 5.285 -4.919 -3.670 1.00 96.75 84 PHE A O 1
ATOM 666 N N . SER A 1 85 ? 6.098 -4.523 -1.614 1.00 96.62 85 SER A N 1
ATOM 667 C CA . SER A 1 85 ? 5.273 -5.507 -0.917 1.00 96.62 85 SER A CA 1
ATOM 668 C C . SER A 1 85 ? 4.133 -4.819 -0.179 1.00 96.62 85 SER A C 1
ATOM 670 O O . SER A 1 85 ? 4.165 -3.606 0.037 1.00 96.62 85 SER A O 1
ATOM 672 N N . PHE A 1 86 ? 3.105 -5.568 0.201 1.00 96.25 86 PHE A N 1
ATOM 673 C CA . PHE A 1 86 ? 2.008 -5.029 0.991 1.00 96.25 86 PHE A CA 1
ATOM 674 C C . PHE A 1 86 ? 1.477 -6.021 2.022 1.00 96.25 86 PHE A C 1
ATOM 676 O O . PHE A 1 86 ? 1.559 -7.237 1.848 1.00 96.25 86 PHE A O 1
ATOM 683 N N . VAL A 1 87 ? 0.883 -5.458 3.071 1.00 95.69 87 VAL A N 1
ATOM 684 C CA . VAL A 1 87 ? 0.057 -6.140 4.066 1.00 95.69 87 VAL A CA 1
ATOM 685 C C . VAL A 1 87 ? -1.263 -5.389 4.150 1.00 95.69 87 VAL A C 1
ATOM 687 O O . VAL A 1 87 ? -1.270 -4.180 4.355 1.00 95.69 87 VAL A O 1
ATOM 690 N N . LEU A 1 88 ? -2.378 -6.084 3.980 1.00 95.31 88 LEU A N 1
ATOM 691 C CA . LEU A 1 88 ? -3.727 -5.541 4.067 1.00 95.31 88 LEU A CA 1
ATOM 692 C C . LEU A 1 88 ? -4.494 -6.284 5.160 1.00 95.31 88 LEU A C 1
ATOM 694 O O . LEU A 1 88 ? -4.559 -7.512 5.155 1.00 95.31 88 LEU A O 1
ATOM 698 N N . THR A 1 89 ? -5.092 -5.527 6.070 1.00 93.12 89 THR A N 1
ATOM 699 C CA . THR A 1 89 ? -5.943 -6.016 7.159 1.00 93.12 89 THR A CA 1
ATOM 700 C C . THR A 1 89 ? -7.312 -5.343 7.103 1.00 93.12 89 THR A C 1
ATOM 702 O O . THR A 1 89 ? -7.597 -4.555 6.201 1.00 93.12 89 THR A O 1
ATOM 705 N N . ASP A 1 90 ? -8.169 -5.635 8.076 1.00 89.88 90 ASP A N 1
ATOM 706 C CA . ASP A 1 90 ? -9.436 -4.932 8.285 1.00 89.88 90 ASP A CA 1
ATOM 707 C C . ASP A 1 90 ? -9.254 -3.454 8.691 1.00 89.88 90 ASP A C 1
ATOM 709 O O . ASP A 1 90 ? -10.120 -2.624 8.407 1.00 89.88 90 ASP A O 1
ATOM 713 N N . ARG A 1 91 ? -8.124 -3.107 9.323 1.00 92.50 91 ARG A N 1
ATOM 714 C CA . ARG A 1 91 ? -7.817 -1.737 9.760 1.00 92.50 91 ARG A CA 1
ATOM 715 C C . ARG A 1 91 ? -7.039 -0.911 8.750 1.00 92.50 91 ARG A C 1
ATOM 717 O O . ARG A 1 91 ? -7.173 0.309 8.741 1.00 92.50 91 ARG A O 1
ATOM 724 N N . GLY A 1 92 ? -6.186 -1.514 7.932 1.00 95.12 92 GLY A N 1
ATOM 725 C CA . GLY A 1 92 ? -5.299 -0.714 7.100 1.00 95.12 92 GLY A CA 1
ATOM 726 C C . GLY A 1 92 ? -4.540 -1.489 6.050 1.00 95.12 92 GLY A C 1
ATOM 727 O O . GLY A 1 92 ? -4.540 -2.716 6.017 1.00 95.12 92 GLY A O 1
ATOM 728 N N . ILE A 1 93 ? -3.857 -0.732 5.199 1.00 96.94 93 ILE A N 1
ATOM 729 C CA . ILE A 1 93 ? -2.881 -1.257 4.248 1.00 96.94 93 ILE A CA 1
ATOM 730 C C . ILE A 1 93 ? -1.504 -0.661 4.522 1.00 96.94 93 ILE A C 1
ATOM 732 O O . ILE A 1 93 ? -1.346 0.542 4.722 1.00 96.94 93 ILE A O 1
ATOM 736 N N . ILE A 1 94 ? -0.497 -1.520 4.538 1.00 97.06 94 ILE A N 1
ATOM 737 C CA . ILE A 1 94 ? 0.898 -1.178 4.776 1.00 97.06 94 ILE A CA 1
ATOM 738 C C . ILE A 1 94 ? 1.659 -1.572 3.522 1.00 97.06 94 ILE A C 1
ATOM 740 O O . ILE A 1 94 ? 1.725 -2.750 3.189 1.00 97.06 94 ILE A O 1
ATOM 744 N N . PHE A 1 95 ? 2.227 -0.595 2.828 1.00 97.69 95 PHE A N 1
ATOM 745 C CA . PHE A 1 95 ? 3.176 -0.815 1.748 1.00 97.69 95 PHE A CA 1
ATOM 746 C C . PHE A 1 95 ? 4.588 -0.864 2.317 1.00 97.69 95 PHE A C 1
ATOM 748 O O . PHE A 1 95 ? 4.950 -0.042 3.160 1.00 97.69 95 PHE A O 1
ATOM 755 N N . ILE A 1 96 ? 5.374 -1.827 1.853 1.00 97.25 96 ILE A N 1
ATOM 756 C CA . ILE A 1 96 ? 6.761 -2.035 2.256 1.00 97.25 96 ILE A CA 1
ATOM 757 C C . ILE A 1 96 ? 7.611 -1.904 1.002 1.00 97.25 96 ILE A C 1
ATOM 759 O O . ILE A 1 96 ? 7.513 -2.730 0.092 1.00 97.25 96 ILE A O 1
ATOM 763 N N . ASP A 1 97 ? 8.378 -0.828 0.931 1.00 96.31 97 ASP A N 1
ATOM 764 C CA . ASP A 1 97 ? 8.968 -0.346 -0.309 1.00 96.31 97 ASP A CA 1
ATOM 765 C C . ASP A 1 97 ? 10.391 0.155 -0.079 1.00 96.31 97 ASP A C 1
ATOM 767 O O . ASP A 1 97 ? 10.626 1.029 0.751 1.00 96.31 97 ASP A O 1
ATOM 771 N N . GLN A 1 98 ? 11.329 -0.413 -0.833 1.00 94.12 98 GLN A N 1
ATOM 772 C CA . GLN A 1 98 ? 12.753 -0.094 -0.782 1.00 94.12 98 GLN A CA 1
ATOM 773 C C . GLN A 1 98 ? 13.101 1.171 -1.594 1.00 94.12 98 GLN A C 1
ATOM 775 O O . GLN A 1 98 ? 14.126 1.802 -1.338 1.00 94.12 98 GLN A O 1
ATOM 780 N N . HIS A 1 99 ? 12.275 1.535 -2.582 1.00 92.62 99 HIS A N 1
ATOM 781 C CA . HIS A 1 99 ? 12.609 2.498 -3.641 1.00 92.62 99 HIS A CA 1
ATOM 782 C C . HIS A 1 99 ? 11.687 3.734 -3.677 1.00 92.62 99 HIS A C 1
ATOM 784 O O . HIS A 1 99 ? 11.708 4.488 -4.650 1.00 92.62 99 HIS A O 1
ATOM 790 N N . ASP A 1 100 ? 10.879 3.947 -2.634 1.00 93.12 100 ASP A N 1
ATOM 791 C CA . ASP A 1 100 ? 9.942 5.075 -2.456 1.00 93.12 100 ASP A CA 1
ATOM 792 C C . ASP A 1 100 ? 8.833 5.219 -3.529 1.00 93.12 100 ASP A C 1
ATOM 794 O O . ASP A 1 100 ? 8.068 6.188 -3.536 1.00 93.12 100 ASP A O 1
ATOM 798 N N . HIS A 1 101 ? 8.665 4.227 -4.401 1.00 94.56 101 HIS A N 1
ATOM 799 C CA . HIS A 1 101 ? 7.600 4.152 -5.397 1.00 94.56 101 HIS A CA 1
ATOM 800 C C . HIS A 1 101 ? 6.176 4.216 -4.820 1.00 94.56 101 HIS A C 1
ATOM 802 O O . HIS A 1 101 ? 5.302 4.899 -5.362 1.00 94.56 101 HIS A O 1
ATOM 808 N N . ALA A 1 102 ? 5.909 3.506 -3.728 1.00 96.25 102 ALA A N 1
ATOM 809 C CA . ALA A 1 102 ? 4.630 3.512 -3.037 1.00 96.25 102 ALA A CA 1
ATOM 810 C C . ALA A 1 102 ? 4.327 4.900 -2.456 1.00 96.25 102 ALA A C 1
ATOM 812 O O . ALA A 1 102 ? 3.181 5.348 -2.527 1.00 96.25 102 ALA A O 1
ATOM 813 N N . SER A 1 103 ? 5.340 5.618 -1.957 1.00 95.75 103 SER A N 1
ATOM 814 C CA . SER A 1 103 ? 5.186 6.999 -1.477 1.00 95.75 103 SER A CA 1
ATOM 815 C C . SER A 1 103 ? 4.755 7.941 -2.606 1.00 95.75 103 SER A C 1
ATOM 817 O O . SER A 1 103 ? 3.825 8.733 -2.426 1.00 95.75 103 SER A O 1
ATOM 819 N N . ASP A 1 104 ? 5.348 7.806 -3.796 1.00 94.62 104 ASP A N 1
ATOM 820 C CA . ASP A 1 104 ? 4.953 8.577 -4.983 1.00 94.62 104 ASP A CA 1
ATOM 821 C C . ASP A 1 104 ? 3.504 8.286 -5.412 1.00 94.62 104 ASP A C 1
ATOM 823 O O . ASP A 1 104 ? 2.737 9.205 -5.738 1.00 94.62 104 ASP A O 1
ATOM 827 N N . LEU A 1 105 ? 3.091 7.014 -5.363 1.00 95.62 105 LEU A N 1
ATOM 828 C CA . LEU A 1 105 ? 1.706 6.614 -5.626 1.00 95.62 105 LEU A CA 1
ATOM 829 C C . LEU A 1 105 ? 0.743 7.213 -4.591 1.00 95.62 105 LEU A C 1
ATOM 831 O O . LEU A 1 105 ? -0.307 7.741 -4.972 1.00 95.62 105 LEU A O 1
ATOM 835 N N . MET A 1 106 ? 1.103 7.205 -3.304 1.00 97.06 106 MET A N 1
ATOM 836 C CA . MET A 1 106 ? 0.284 7.814 -2.251 1.00 97.06 106 MET A CA 1
ATOM 837 C C . MET A 1 106 ? 0.144 9.322 -2.444 1.00 97.06 106 MET A C 1
ATOM 839 O O . MET A 1 106 ? -0.964 9.845 -2.334 1.00 97.06 106 MET A O 1
ATOM 843 N N . ALA A 1 107 ? 1.221 10.013 -2.822 1.00 95.31 107 ALA A N 1
ATOM 844 C CA . ALA A 1 107 ? 1.177 11.441 -3.125 1.00 95.31 107 ALA A CA 1
ATOM 845 C C . ALA A 1 107 ? 0.252 11.758 -4.318 1.00 95.31 107 ALA A C 1
ATOM 847 O O . ALA A 1 107 ? -0.407 12.802 -4.341 1.00 95.31 107 ALA A O 1
ATOM 848 N N . SER A 1 108 ? 0.174 10.868 -5.314 1.00 94.25 108 SER A N 1
ATOM 849 C CA . SER A 1 108 ? -0.774 10.989 -6.431 1.00 94.25 108 SER A CA 1
ATOM 850 C C . SER A 1 108 ? -2.227 10.807 -5.972 1.00 94.25 108 SER A C 1
ATOM 852 O O . SER A 1 108 ? -3.104 11.609 -6.322 1.00 94.25 108 SER A O 1
ATOM 854 N N . ILE A 1 109 ? -2.488 9.790 -5.145 1.00 96.06 109 ILE A N 1
ATOM 855 C CA . ILE A 1 109 ? -3.822 9.503 -4.598 1.00 96.06 109 ILE A CA 1
ATOM 856 C C . ILE A 1 109 ? -4.291 10.641 -3.685 1.00 96.06 109 ILE A C 1
ATOM 858 O O . ILE A 1 109 ? -5.409 11.126 -3.852 1.00 96.06 109 ILE A O 1
ATOM 862 N N . GLU A 1 110 ? -3.432 11.131 -2.788 1.00 95.69 110 GLU A N 1
ATOM 863 C CA . GLU A 1 110 ? -3.716 12.261 -1.894 1.00 95.69 110 GLU A CA 1
ATOM 864 C C . GLU A 1 110 ? -4.168 13.511 -2.664 1.00 95.69 110 GLU A C 1
ATOM 866 O O . GLU A 1 110 ? -5.110 14.198 -2.260 1.00 95.69 110 GLU A O 1
ATOM 871 N N . LYS A 1 111 ? -3.524 13.797 -3.802 1.00 94.94 111 LYS A N 1
ATOM 872 C CA . LYS A 1 111 ? -3.836 14.969 -4.632 1.00 94.94 111 LYS A CA 1
ATOM 873 C C . LYS A 1 111 ? -5.116 14.807 -5.449 1.00 94.94 111 LYS A C 1
ATOM 875 O O . LYS A 1 111 ? -5.807 15.796 -5.693 1.00 94.94 111 LYS A O 1
ATOM 880 N N . SER A 1 112 ? -5.409 13.595 -5.919 1.00 93.06 112 SER A N 1
ATOM 881 C CA . SER A 1 112 ? -6.419 13.367 -6.961 1.00 93.06 112 SER A CA 1
ATOM 882 C C . SER A 1 112 ? -7.727 12.752 -6.462 1.00 93.06 112 SER A C 1
ATOM 884 O O . SER A 1 112 ? -8.767 12.957 -7.093 1.00 93.06 112 SER A O 1
ATOM 886 N N . LYS A 1 113 ? -7.712 12.020 -5.342 1.00 94.00 113 LYS A N 1
ATOM 887 C CA . LYS A 1 113 ? -8.858 11.229 -4.880 1.00 94.00 113 LYS A CA 1
ATOM 888 C C . LYS A 1 113 ? -9.558 11.879 -3.687 1.00 94.00 113 LYS A C 1
ATOM 890 O O . LYS A 1 113 ? -8.942 12.427 -2.775 1.00 94.00 113 LYS A O 1
ATOM 895 N N . LYS A 1 114 ? -10.891 11.816 -3.703 1.00 94.44 114 LYS A N 1
ATOM 896 C CA . LYS A 1 114 ? -11.771 12.235 -2.606 1.00 94.44 114 LYS A CA 1
ATOM 897 C C . LYS A 1 114 ? -12.878 11.207 -2.444 1.00 94.44 114 LYS A C 1
ATOM 899 O O . LYS A 1 114 ? -13.465 10.770 -3.432 1.00 94.44 114 LYS A O 1
ATOM 904 N N . TRP A 1 115 ? -13.204 10.881 -1.202 1.00 94.38 115 TRP A N 1
ATOM 905 C CA . TRP A 1 115 ? -14.182 9.855 -0.868 1.00 94.38 115 TRP A CA 1
ATOM 906 C C . TRP A 1 115 ? -15.350 10.444 -0.090 1.00 94.38 115 TRP A C 1
ATOM 908 O O . TRP A 1 115 ? -15.176 11.203 0.864 1.00 94.38 115 TRP A O 1
ATOM 918 N N . LYS A 1 116 ? -16.570 10.085 -0.499 1.00 90.69 116 LYS A N 1
ATOM 919 C CA . LYS A 1 116 ? -17.784 10.405 0.264 1.00 90.69 116 LYS A CA 1
ATOM 920 C C . LYS A 1 116 ? -17.920 9.478 1.472 1.00 90.69 116 LYS A C 1
ATOM 922 O O . LYS A 1 116 ? -18.195 9.953 2.569 1.00 90.69 116 LYS A O 1
ATOM 927 N N . THR A 1 117 ? -17.677 8.191 1.237 1.00 91.31 117 THR A N 1
ATOM 928 C CA . THR A 1 117 ? -17.635 7.128 2.240 1.00 91.31 117 THR A CA 1
ATOM 929 C C . THR A 1 117 ? -16.262 6.468 2.129 1.00 91.31 117 THR A C 1
ATOM 931 O O . THR A 1 117 ? -16.046 5.726 1.171 1.00 91.31 117 THR A O 1
ATOM 934 N N . PRO A 1 118 ? -15.299 6.814 2.999 1.00 92.12 118 PRO A N 1
ATOM 935 C CA . PRO A 1 118 ? -13.979 6.202 2.960 1.00 92.12 118 PRO A CA 1
ATOM 936 C C . PRO A 1 118 ? -14.032 4.753 3.433 1.00 92.12 118 PRO A C 1
ATOM 938 O O . PRO A 1 118 ? -14.725 4.439 4.397 1.00 92.12 118 PRO A O 1
ATOM 941 N N . SER A 1 119 ? -13.304 3.886 2.738 1.00 94.56 119 SER A N 1
ATOM 942 C CA . SER A 1 119 ? -13.135 2.482 3.103 1.00 94.56 119 SER A CA 1
ATOM 943 C C . SER A 1 119 ? -11.898 1.907 2.411 1.00 94.56 119 SER A C 1
ATOM 945 O O . SER A 1 119 ? -11.464 2.436 1.380 1.00 94.56 119 SER A O 1
ATOM 947 N N . LEU A 1 120 ? -11.335 0.826 2.953 1.00 95.31 120 LEU A N 1
ATOM 948 C CA . LEU A 1 120 ? -10.152 0.185 2.374 1.00 95.31 120 LEU A CA 1
ATOM 949 C C . LEU A 1 120 ? -10.428 -0.375 0.983 1.00 95.31 120 LEU A C 1
ATOM 951 O O . LEU A 1 120 ? -9.576 -0.265 0.111 1.00 95.31 120 LEU A O 1
ATOM 955 N N . GLU A 1 121 ? -11.627 -0.895 0.734 1.00 94.94 121 GLU A N 1
ATOM 956 C CA . GLU A 1 121 ? -12.034 -1.390 -0.582 1.00 94.94 121 GLU A CA 1
ATOM 957 C C . GLU A 1 121 ? -12.061 -0.254 -1.601 1.00 94.94 121 GLU A C 1
ATOM 959 O O . GLU A 1 121 ? -11.613 -0.415 -2.737 1.00 94.94 121 GLU A O 1
ATOM 964 N N . ARG A 1 122 ? -12.554 0.923 -1.194 1.00 95.06 122 ARG A N 1
ATOM 965 C CA . ARG A 1 122 ? -12.576 2.091 -2.070 1.00 95.06 122 ARG A CA 1
ATOM 966 C C . ARG A 1 122 ? -11.169 2.623 -2.326 1.00 95.06 122 ARG A C 1
ATOM 968 O O . ARG A 1 122 ? -10.861 2.969 -3.466 1.00 95.06 122 ARG A O 1
ATOM 975 N N . PHE A 1 123 ? -10.327 2.666 -1.297 1.00 96.88 123 PHE A N 1
ATOM 976 C CA . PHE A 1 123 ? -8.917 3.006 -1.452 1.00 96.88 123 PHE A CA 1
ATOM 977 C C . PHE A 1 123 ? -8.212 2.025 -2.396 1.00 96.88 123 PHE A C 1
ATOM 979 O O . PHE A 1 123 ? -7.565 2.463 -3.341 1.00 96.88 123 PHE A O 1
ATOM 986 N N . LEU A 1 124 ? -8.385 0.718 -2.188 1.00 96.06 124 LEU A N 1
ATOM 987 C CA . LEU A 1 124 ? -7.769 -0.327 -2.999 1.00 96.06 124 LEU A CA 1
ATOM 988 C C . LEU A 1 124 ? -8.237 -0.247 -4.454 1.00 96.06 124 LEU A C 1
ATOM 990 O O . LEU A 1 124 ? -7.410 -0.342 -5.352 1.00 96.06 124 LEU A O 1
ATOM 994 N N . TYR A 1 125 ? -9.527 0.006 -4.698 1.00 95.75 125 TYR A N 1
ATOM 995 C CA . TYR A 1 125 ? -10.038 0.290 -6.041 1.00 95.75 125 TYR A CA 1
ATOM 996 C C . TYR A 1 125 ? -9.282 1.456 -6.696 1.00 95.75 125 TYR A C 1
ATOM 998 O O . TYR A 1 125 ? -8.778 1.315 -7.807 1.00 95.75 125 TYR A O 1
ATOM 1006 N N . ASP A 1 126 ? -9.182 2.601 -6.011 1.00 96.00 126 ASP A N 1
ATOM 1007 C CA . ASP A 1 126 ? -8.533 3.794 -6.565 1.00 96.00 126 ASP A CA 1
ATOM 1008 C C . ASP A 1 126 ? -7.016 3.597 -6.734 1.00 96.00 126 ASP A C 1
ATOM 1010 O O . ASP A 1 126 ? -6.427 4.126 -7.679 1.00 96.00 126 ASP A O 1
ATOM 1014 N N . PHE A 1 127 ? -6.386 2.821 -5.852 1.00 97.06 127 PHE A N 1
ATOM 1015 C CA . PHE A 1 127 ? -4.990 2.414 -5.968 1.00 97.06 127 PHE A CA 1
ATOM 1016 C C . PHE A 1 127 ? -4.774 1.525 -7.196 1.00 97.06 127 PHE A C 1
ATOM 1018 O O . PHE A 1 127 ? -3.922 1.842 -8.023 1.00 97.06 127 PHE A O 1
ATOM 1025 N N . LEU A 1 128 ? -5.582 0.471 -7.362 1.00 96.19 128 LEU A N 1
ATOM 1026 C CA . LEU A 1 128 ? -5.519 -0.429 -8.514 1.00 96.19 128 LEU A CA 1
ATOM 1027 C C . LEU A 1 128 ? -5.742 0.332 -9.825 1.00 96.19 128 LEU A C 1
ATOM 1029 O O . LEU A 1 128 ? -4.949 0.195 -10.750 1.00 96.19 128 LEU A O 1
ATOM 1033 N N . GLU A 1 129 ? -6.756 1.199 -9.879 1.00 95.00 129 GLU A N 1
ATOM 1034 C CA . GLU A 1 129 ? -7.009 2.080 -11.026 1.00 95.00 129 GLU A CA 1
ATOM 1035 C C . GLU A 1 129 ? -5.802 2.982 -11.327 1.00 95.00 129 GLU A C 1
ATOM 1037 O O . GLU A 1 129 ? -5.450 3.178 -12.487 1.00 95.00 129 GLU A O 1
ATOM 1042 N N . THR A 1 130 ? -5.137 3.508 -10.292 1.00 93.88 130 THR A N 1
ATOM 1043 C CA . THR A 1 130 ? -3.950 4.361 -10.450 1.00 93.88 130 THR A CA 1
ATOM 1044 C C . THR A 1 130 ? -2.769 3.582 -11.023 1.00 93.88 130 THR A C 1
ATOM 1046 O O . THR A 1 130 ? -2.090 4.092 -11.914 1.00 93.88 130 THR A O 1
ATOM 1049 N N . ILE A 1 131 ? -2.520 2.357 -10.547 1.00 93.94 131 ILE A N 1
ATOM 1050 C CA . ILE A 1 131 ? -1.358 1.576 -10.987 1.00 93.94 131 ILE A CA 1
ATOM 1051 C C . ILE A 1 131 ? -1.533 0.943 -12.360 1.00 93.94 131 ILE A C 1
ATOM 1053 O O . ILE A 1 131 ? -0.509 0.616 -12.943 1.00 93.94 131 ILE A O 1
ATOM 1057 N N . ILE A 1 132 ? -2.762 0.778 -12.867 1.00 92.69 132 ILE A N 1
ATOM 1058 C CA . ILE A 1 132 ? -3.043 0.290 -14.236 1.00 92.69 132 ILE A CA 1
ATOM 1059 C C . ILE A 1 132 ? -3.367 1.423 -15.214 1.00 92.69 132 ILE A C 1
ATOM 1061 O O . ILE A 1 132 ? -3.627 1.197 -16.399 1.00 92.69 132 ILE A O 1
ATOM 1065 N N . LYS A 1 133 ? -3.410 2.664 -14.719 1.00 89.31 133 LYS A N 1
ATOM 1066 C CA . LYS A 1 133 ? -3.723 3.822 -15.542 1.00 89.31 133 LYS A CA 1
ATOM 1067 C C . LYS A 1 133 ? -2.742 3.899 -16.711 1.00 89.31 133 LYS A C 1
ATOM 1069 O O . LYS A 1 133 ? -1.537 3.774 -16.527 1.00 89.31 133 LYS A O 1
ATOM 1074 N N . ASP A 1 134 ? -3.284 4.138 -17.900 1.00 86.69 134 ASP A N 1
ATOM 1075 C CA . ASP A 1 134 ? -2.542 4.245 -19.156 1.00 86.69 134 ASP A CA 1
ATOM 1076 C C . ASP A 1 134 ? -1.908 2.924 -19.648 1.00 86.69 134 ASP A C 1
ATOM 1078 O O . ASP A 1 134 ? -1.201 2.943 -20.652 1.00 86.69 134 ASP A O 1
ATOM 1082 N N . ASP A 1 135 ? -2.212 1.760 -19.052 1.00 87.75 135 ASP A N 1
ATOM 1083 C CA . ASP A 1 135 ? -1.734 0.458 -19.568 1.00 87.75 135 ASP A CA 1
ATOM 1084 C C . ASP A 1 135 ? -2.197 0.152 -20.987 1.00 87.75 135 ASP A C 1
ATOM 1086 O O . ASP A 1 135 ? -1.467 -0.472 -21.751 1.00 87.75 135 ASP A O 1
ATOM 1090 N N . LEU A 1 136 ? -3.374 0.643 -21.378 1.00 82.81 136 LEU A N 1
ATOM 1091 C CA . LEU A 1 136 ? -3.862 0.498 -22.749 1.00 82.81 136 LEU A CA 1
ATOM 1092 C C . LEU A 1 136 ? -2.906 1.127 -23.777 1.00 82.81 136 LEU A C 1
ATOM 1094 O O . LEU A 1 136 ? -2.879 0.686 -24.917 1.00 82.81 136 LEU A O 1
ATOM 1098 N N . SER A 1 137 ? -2.118 2.135 -23.386 1.00 82.50 137 SER A N 1
ATOM 1099 C CA . SER A 1 137 ? -1.143 2.772 -24.284 1.00 82.50 137 SER A CA 1
ATOM 1100 C C . SER A 1 137 ? 0.100 1.917 -24.558 1.00 82.50 137 SER A C 1
ATOM 1102 O O . SER A 1 137 ? 0.915 2.293 -25.397 1.00 82.50 137 SER A O 1
ATOM 1104 N N . LEU A 1 138 ? 0.251 0.789 -23.856 1.00 78.75 138 LEU A N 1
ATOM 1105 C CA . LEU A 1 138 ? 1.368 -0.146 -24.000 1.00 78.75 138 LEU A CA 1
ATOM 1106 C C . LEU A 1 138 ? 1.076 -1.300 -24.979 1.00 78.75 138 LEU A C 1
ATOM 1108 O O . LEU A 1 138 ? 1.965 -2.125 -25.197 1.00 78.75 138 LEU A O 1
ATOM 1112 N N . LEU A 1 139 ? -0.152 -1.387 -25.510 1.00 73.44 139 LEU A N 1
ATOM 1113 C CA . LEU A 1 139 ? -0.629 -2.447 -26.412 1.00 73.44 139 LEU A CA 1
ATOM 1114 C C . LEU A 1 139 ? -0.527 -2.065 -27.894 1.00 73.44 139 LEU A C 1
ATOM 1116 O O . LEU A 1 139 ? -0.775 -0.884 -28.227 1.00 73.44 139 LEU A O 1
#

Secondary structure (DSSP, 8-state):
-EEEESSSEEE--HHHHHH-SS-EEEEE-HHHHHHHGGGGT----S---SS--SS-EEEE-SS-EEEEEEE--TT-TTSPPEEEEEEE-SSEEEEE-SSSHHHHHHHHHHHH---SS--HHHHHHHHHHHHTTTGGGG-

Radius of gyration: 14.68 Å; chains: 1; bounding box: 32×32×44 Å